Protein AF-A0A9W8QU79-F1 (afdb_monomer)

Structure (mmCIF, N/CA/C/O backbone):
data_AF-A0A9W8QU79-F1
#
_entry.id   AF-A0A9W8QU79-F1
#
loop_
_atom_site.group_PDB
_atom_site.id
_atom_site.type_symbol
_atom_site.label_atom_id
_atom_site.label_alt_id
_atom_site.label_comp_id
_atom_site.label_asym_id
_atom_site.label_entity_id
_atom_site.label_seq_id
_atom_site.pdbx_PDB_ins_code
_atom_site.Cartn_x
_atom_site.Cartn_y
_atom_site.Cartn_z
_atom_site.occupancy
_atom_site.B_iso_or_equiv
_atom_site.auth_seq_id
_atom_site.auth_comp_id
_atom_site.auth_asym_id
_atom_site.auth_atom_id
_atom_site.pdbx_PDB_model_num
ATOM 1 N N . MET A 1 1 ? -21.075 9.010 4.159 1.00 46.03 1 MET A N 1
ATOM 2 C CA . MET A 1 1 ? -21.857 7.873 3.623 1.00 46.03 1 MET A CA 1
ATOM 3 C C . MET A 1 1 ? -20.998 6.658 3.244 1.00 46.03 1 MET A C 1
ATOM 5 O O . MET A 1 1 ? -21.456 5.557 3.492 1.00 46.03 1 MET A O 1
ATOM 9 N N . ALA A 1 2 ? -19.744 6.794 2.779 1.00 50.09 2 ALA A N 1
ATOM 10 C CA . ALA A 1 2 ? -18.860 5.631 2.539 1.00 50.09 2 ALA A CA 1
ATOM 11 C C . ALA A 1 2 ? -18.350 4.918 3.820 1.00 50.09 2 ALA A C 1
ATOM 13 O O . ALA A 1 2 ? -18.139 3.708 3.816 1.00 50.09 2 ALA A O 1
ATOM 14 N N . ARG A 1 3 ? -18.221 5.651 4.942 1.00 50.56 3 ARG A N 1
ATOM 15 C CA . ARG A 1 3 ? -17.615 5.187 6.214 1.00 50.56 3 ARG A CA 1
ATOM 16 C C . ARG A 1 3 ? -18.259 3.951 6.879 1.00 50.56 3 ARG A C 1
ATOM 18 O O . ARG A 1 3 ? -17.679 3.428 7.818 1.00 50.56 3 ARG A O 1
ATOM 25 N N . LYS A 1 4 ? -19.442 3.489 6.448 1.00 60.09 4 LYS A N 1
ATOM 26 C CA . LYS A 1 4 ? -20.128 2.315 7.035 1.00 60.09 4 LYS A CA 1
ATOM 27 C C . LYS A 1 4 ? -20.233 1.108 6.095 1.00 60.09 4 LYS A C 1
ATOM 29 O O . LYS A 1 4 ? -20.886 0.134 6.462 1.00 60.09 4 LYS A O 1
ATOM 34 N N . HIS A 1 5 ? -19.692 1.181 4.876 1.00 77.12 5 HIS A N 1
ATOM 35 C CA . HIS A 1 5 ? -19.996 0.199 3.819 1.00 77.12 5 HIS A CA 1
ATOM 36 C C . HIS A 1 5 ? -18.764 -0.393 3.119 1.00 77.12 5 HIS A C 1
ATOM 38 O O . HIS A 1 5 ? -18.922 -1.263 2.266 1.00 77.12 5 HIS A O 1
ATOM 44 N N . LEU A 1 6 ? -17.549 0.042 3.466 1.00 90.19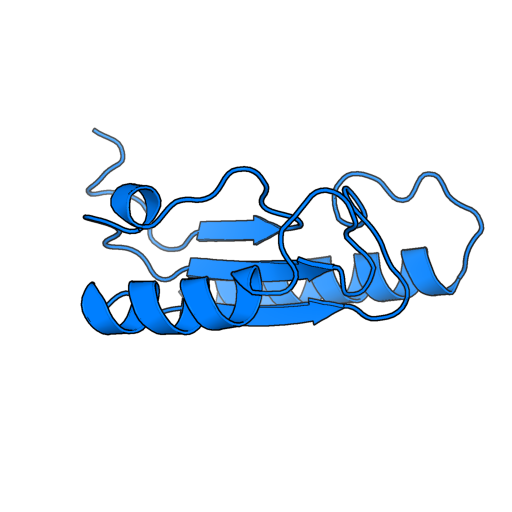 6 LEU A N 1
ATOM 45 C CA . LEU A 1 6 ? -16.324 -0.568 2.948 1.00 90.19 6 LEU A CA 1
ATOM 46 C C . LEU A 1 6 ? -16.009 -1.842 3.738 1.00 90.19 6 LEU A C 1
ATOM 48 O O . LEU A 1 6 ? -15.927 -1.795 4.962 1.00 90.19 6 LEU A O 1
ATOM 52 N N . ARG A 1 7 ? -15.850 -2.967 3.030 1.00 93.62 7 ARG A N 1
ATOM 53 C CA . ARG A 1 7 ? -15.421 -4.250 3.616 1.00 93.62 7 ARG A CA 1
ATOM 54 C C . ARG A 1 7 ? -13.908 -4.365 3.735 1.00 93.62 7 ARG A C 1
ATOM 56 O O . ARG A 1 7 ? -13.426 -4.932 4.700 1.00 93.62 7 ARG A O 1
ATOM 63 N N . ALA A 1 8 ? -13.191 -3.802 2.771 1.00 96.19 8 ALA A N 1
ATOM 64 C CA . ALA A 1 8 ? -11.741 -3.751 2.710 1.00 96.19 8 ALA A CA 1
ATOM 65 C C . ALA A 1 8 ? -11.325 -2.656 1.715 1.00 96.19 8 ALA A C 1
A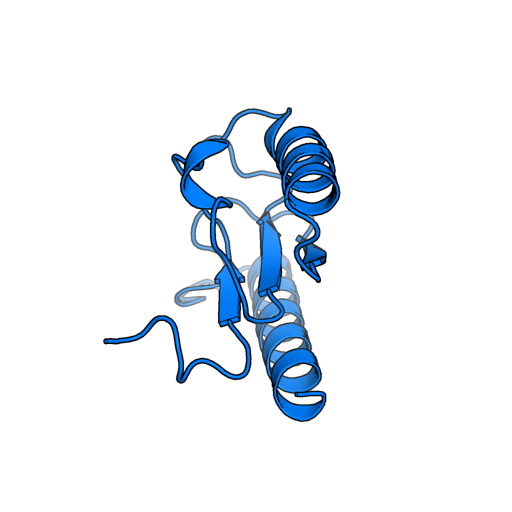TOM 67 O O . ALA A 1 8 ? -12.121 -2.270 0.852 1.00 96.19 8 ALA A O 1
ATOM 68 N N . ALA A 1 9 ? -10.092 -2.164 1.818 1.00 96.50 9 ALA A N 1
ATOM 69 C CA . ALA A 1 9 ? -9.488 -1.262 0.839 1.00 96.50 9 ALA A CA 1
ATOM 70 C C . ALA A 1 9 ? -8.033 -1.659 0.565 1.00 96.50 9 ALA A C 1
ATOM 72 O O . ALA A 1 9 ? -7.362 -2.191 1.441 1.00 96.50 9 ALA A O 1
ATOM 73 N N . ALA A 1 10 ? -7.537 -1.393 -0.640 1.00 97.50 10 ALA A N 1
ATOM 74 C CA . ALA A 1 10 ? -6.128 -1.563 -0.976 1.00 97.50 10 ALA A CA 1
ATOM 75 C C . ALA A 1 10 ? -5.605 -0.277 -1.615 1.00 97.50 10 ALA A C 1
ATOM 77 O O . ALA A 1 10 ? -6.286 0.322 -2.448 1.00 97.50 10 ALA A O 1
ATOM 78 N N . SER A 1 11 ? -4.411 0.134 -1.209 1.00 97.00 11 SER A N 1
ATOM 79 C CA . SER A 1 11 ? -3.679 1.270 -1.752 1.00 97.00 11 SER A CA 1
ATOM 80 C C . SER A 1 11 ? -2.306 0.802 -2.209 1.00 97.00 11 SER A C 1
ATOM 82 O O . SER A 1 11 ? -1.682 -0.023 -1.544 1.00 97.00 11 SER A O 1
ATOM 84 N N . PHE A 1 12 ? -1.837 1.328 -3.332 1.00 97.44 12 PHE A N 1
ATOM 85 C CA . PHE A 1 12 ? -0.519 1.045 -3.884 1.00 97.44 12 PHE A CA 1
ATOM 86 C C . PHE A 1 12 ? 0.158 2.370 -4.191 1.00 97.44 12 PHE A C 1
ATOM 88 O O . PHE A 1 12 ? -0.532 3.291 -4.625 1.00 97.44 12 PHE A O 1
ATOM 95 N N . HIS A 1 13 ? 1.467 2.458 -3.922 1.00 95.12 13 HIS A N 1
ATOM 96 C CA . HIS A 1 13 ? 2.276 3.679 -4.049 1.00 95.12 13 HIS A CA 1
ATOM 97 C C . HIS A 1 13 ? 1.569 4.933 -3.474 1.00 95.12 13 HIS A C 1
ATOM 99 O O . HIS A 1 13 ? 1.415 5.938 -4.176 1.00 95.12 13 HIS A O 1
ATOM 105 N N . PRO A 1 14 ? 1.047 4.882 -2.228 1.00 95.44 14 PRO A N 1
ATOM 106 C CA . PRO A 1 14 ? 0.392 6.039 -1.639 1.00 95.44 14 PRO A CA 1
ATOM 107 C C . PRO A 1 14 ? 1.409 7.157 -1.394 1.00 95.44 14 PRO A C 1
ATOM 109 O O . PRO A 1 14 ? 2.451 6.931 -0.786 1.00 95.44 14 PRO A O 1
ATOM 112 N N . SER A 1 15 ? 1.079 8.370 -1.824 1.00 92.94 15 SER A N 1
ATOM 113 C CA . SER A 1 15 ? 1.877 9.573 -1.587 1.00 92.94 15 SER A CA 1
ATOM 114 C C . SER A 1 15 ? 1.097 10.600 -0.776 1.00 92.94 15 SER A C 1
ATOM 116 O O . SER A 1 15 ? -0.130 10.540 -0.688 1.00 92.94 15 SER A O 1
ATOM 118 N N . PHE A 1 16 ? 1.830 11.536 -0.167 1.00 93.00 16 PHE A N 1
ATOM 119 C CA . PHE A 1 16 ? 1.274 12.614 0.660 1.00 93.00 16 PHE A CA 1
ATOM 120 C C . PHE A 1 16 ? 0.418 12.138 1.846 1.00 93.00 16 PHE A C 1
ATOM 122 O O . PHE A 1 16 ? -0.457 12.874 2.294 1.00 93.00 16 PHE A O 1
ATOM 129 N N . VAL A 1 17 ? 0.677 10.929 2.358 1.00 95.31 17 VAL A N 1
ATOM 130 C CA . VAL A 1 17 ? -0.050 10.383 3.511 1.00 95.31 17 VAL A CA 1
ATOM 131 C C . VAL A 1 17 ? 0.440 11.033 4.798 1.00 95.31 17 VAL A C 1
ATOM 133 O O . VAL A 1 17 ? 1.645 11.105 5.047 1.00 95.31 17 VAL A O 1
ATOM 136 N N . VAL A 1 18 ? -0.501 11.453 5.634 1.00 96.31 18 VAL A N 1
ATOM 137 C CA . VAL A 1 18 ? -0.253 11.958 6.985 1.00 96.31 18 VAL A CA 1
ATOM 138 C C . VAL A 1 18 ? -1.010 11.129 8.024 1.00 96.31 18 VAL A C 1
ATOM 140 O O . VAL A 1 18 ? -1.936 10.390 7.697 1.00 96.31 18 VAL A O 1
ATOM 143 N N . GLU A 1 19 ? -0.647 11.273 9.299 1.00 95.94 19 GLU A N 1
ATOM 144 C CA . GLU A 1 19 ? -1.296 10.569 10.418 1.00 95.94 19 GLU A CA 1
ATOM 145 C C . GLU A 1 19 ? -2.828 10.731 10.417 1.00 95.94 19 GLU A C 1
ATOM 147 O O . GLU A 1 19 ? -3.566 9.769 10.631 1.00 95.94 19 GLU A O 1
ATOM 152 N N . ASP A 1 20 ? -3.313 11.938 10.108 1.00 96.69 20 ASP A N 1
ATOM 153 C CA . ASP A 1 20 ? -4.744 12.253 10.062 1.00 96.69 20 ASP A CA 1
ATOM 154 C C . ASP A 1 20 ? -5.521 11.438 9.015 1.00 96.69 20 ASP A C 1
ATOM 156 O O . ASP A 1 20 ? -6.718 11.215 9.202 1.00 96.69 20 ASP A O 1
ATOM 160 N N . ASP A 1 21 ? -4.868 10.943 7.959 1.00 95.69 21 ASP A N 1
ATOM 161 C CA . ASP A 1 21 ? -5.517 10.116 6.933 1.00 95.69 21 ASP A CA 1
ATOM 162 C C . ASP A 1 21 ? -5.884 8.720 7.454 1.00 95.69 21 ASP A C 1
ATOM 164 O O . ASP A 1 21 ? -6.784 8.067 6.920 1.00 95.69 21 ASP A O 1
ATOM 168 N N . ILE A 1 22 ? -5.200 8.256 8.505 1.00 95.94 22 ILE A N 1
ATOM 169 C CA . ILE A 1 22 ? -5.432 6.943 9.119 1.00 95.94 22 ILE A CA 1
ATOM 170 C C . ILE A 1 22 ? -6.607 6.989 10.104 1.00 95.94 22 ILE A C 1
ATOM 172 O O . ILE A 1 22 ? -7.261 5.970 10.357 1.00 95.94 22 IL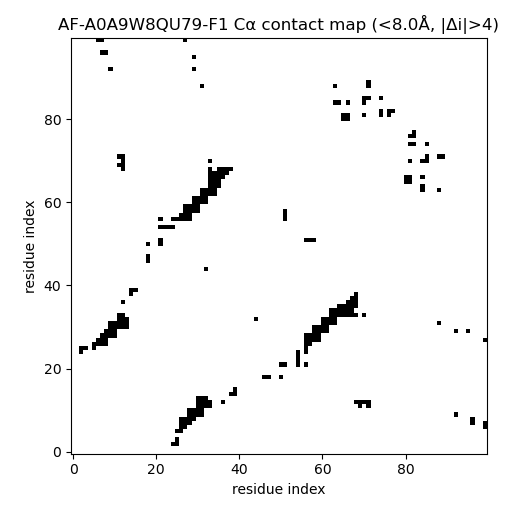E A O 1
ATOM 176 N N . LYS A 1 23 ? -6.925 8.180 10.624 1.00 93.00 23 LYS A N 1
ATOM 177 C CA . LYS A 1 23 ? -8.004 8.376 11.592 1.00 93.00 23 LYS A CA 1
ATOM 178 C C . LYS A 1 23 ? -9.336 7.915 11.025 1.00 93.00 23 LYS A C 1
ATOM 180 O O . LYS A 1 23 ? -9.699 8.169 9.877 1.00 93.00 23 LYS A O 1
ATOM 185 N N . ASP A 1 24 ? -10.117 7.264 11.878 1.00 90.62 24 ASP A N 1
ATOM 186 C CA . ASP A 1 24 ? -11.446 6.751 11.545 1.00 90.62 24 ASP A CA 1
ATOM 187 C C . ASP A 1 24 ? -11.518 5.700 10.423 1.00 90.62 24 ASP A C 1
ATOM 189 O O . ASP A 1 24 ? -12.633 5.345 10.021 1.00 90.62 24 ASP A O 1
ATOM 193 N N . ILE A 1 25 ? -10.405 5.136 9.947 1.00 93.12 25 ILE A N 1
ATOM 194 C CA . ILE A 1 25 ? -10.466 3.959 9.072 1.00 93.12 25 ILE A CA 1
ATOM 195 C C . ILE A 1 25 ? -11.101 2.802 9.859 1.00 93.12 25 ILE A C 1
ATOM 197 O O . ILE A 1 25 ? -10.637 2.423 10.931 1.00 93.12 25 ILE A O 1
ATOM 201 N N . LYS A 1 26 ? -12.216 2.262 9.347 1.00 92.69 26 LYS A N 1
ATOM 202 C CA . LYS A 1 26 ? -12.982 1.169 9.989 1.00 92.69 26 LYS A CA 1
ATOM 203 C C . LYS A 1 26 ? -12.952 -0.150 9.212 1.00 92.69 26 LYS A C 1
ATOM 205 O O . LYS A 1 26 ? -13.560 -1.117 9.657 1.00 92.69 26 LYS A O 1
ATOM 210 N N . ALA A 1 27 ? -12.303 -0.173 8.052 1.00 94.62 27 ALA A N 1
ATOM 211 C CA . ALA A 1 27 ? -12.158 -1.361 7.221 1.00 94.62 27 ALA A CA 1
ATOM 212 C C . ALA A 1 27 ? -10.686 -1.796 7.206 1.00 94.62 27 ALA A C 1
ATOM 214 O O . ALA A 1 27 ? -9.820 -0.922 7.270 1.00 94.62 27 ALA A O 1
ATOM 215 N N . PRO A 1 28 ? -10.394 -3.100 7.083 1.00 97.00 28 PRO A N 1
ATOM 216 C CA . PRO A 1 28 ? -9.047 -3.583 6.828 1.00 97.00 28 PRO A CA 1
ATOM 217 C C . PRO A 1 28 ? -8.441 -2.926 5.589 1.00 97.00 28 PRO A C 1
ATOM 219 O O . PRO A 1 28 ? -9.117 -2.772 4.562 1.00 97.00 28 PRO A O 1
ATOM 222 N N . VAL A 1 29 ? -7.161 -2.570 5.672 1.00 97.62 29 VAL A N 1
ATOM 223 C CA . VAL A 1 29 ? -6.429 -1.932 4.574 1.00 97.62 29 VAL A CA 1
ATOM 224 C C . VAL A 1 29 ? -5.199 -2.729 4.156 1.00 97.62 29 VAL A C 1
ATOM 226 O O . VAL A 1 29 ? -4.426 -3.198 4.988 1.00 97.62 29 VAL A O 1
ATOM 229 N N . TYR A 1 30 ? -5.001 -2.858 2.850 1.00 98.56 30 TYR A N 1
ATOM 230 C CA . TYR A 1 30 ? -3.734 -3.270 2.2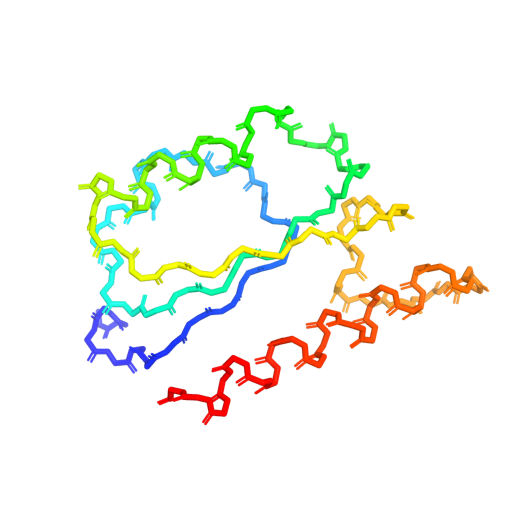65 1.00 98.56 30 TYR A CA 1
ATOM 231 C C . TYR A 1 30 ? -2.968 -2.035 1.798 1.00 98.56 30 TYR A C 1
ATOM 233 O O . TYR A 1 30 ? -3.545 -1.159 1.152 1.00 98.56 30 TYR A O 1
ATOM 241 N N . ILE A 1 31 ? -1.676 -1.969 2.099 1.00 98.44 31 ILE A N 1
ATOM 242 C CA . ILE A 1 31 ? -0.798 -0.869 1.704 1.00 98.44 31 ILE A CA 1
ATOM 243 C C . ILE A 1 31 ? 0.423 -1.454 0.990 1.00 98.44 31 ILE A C 1
ATOM 245 O O . ILE A 1 31 ? 1.295 -2.049 1.622 1.00 98.44 31 ILE A O 1
ATOM 249 N N . GLY A 1 32 ? 0.485 -1.288 -0.328 1.00 98.12 32 GLY A N 1
ATOM 250 C CA . GLY A 1 32 ? 1.625 -1.661 -1.157 1.00 98.12 32 GLY A CA 1
ATOM 251 C C . GLY A 1 32 ? 2.585 -0.491 -1.354 1.00 98.12 32 GLY A C 1
ATOM 252 O O . GLY A 1 32 ? 2.223 0.513 -1.966 1.00 98.12 32 GLY A O 1
ATOM 253 N N . LEU A 1 33 ? 3.811 -0.636 -0.862 1.00 98.06 33 LEU A N 1
ATOM 254 C CA . LEU A 1 33 ? 4.885 0.348 -0.944 1.00 98.06 33 LEU A CA 1
ATOM 255 C C . LEU A 1 33 ? 5.905 -0.065 -2.007 1.00 98.06 33 LEU A C 1
ATOM 257 O O . LEU A 1 33 ? 6.314 -1.225 -2.067 1.00 98.06 33 LEU A O 1
ATOM 261 N N . ALA A 1 34 ? 6.310 0.891 -2.832 1.00 97.00 34 ALA A N 1
ATOM 262 C CA . ALA A 1 34 ? 7.422 0.737 -3.759 1.00 97.00 34 ALA A CA 1
ATOM 263 C C . ALA A 1 34 ? 8.738 1.017 -3.012 1.00 97.00 34 ALA A C 1
ATOM 265 O O . ALA A 1 34 ? 8.825 2.001 -2.281 1.00 97.00 34 ALA A O 1
ATOM 266 N N . GLU A 1 35 ? 9.735 0.140 -3.152 1.00 96.12 35 GLU A N 1
ATOM 267 C CA . GLU A 1 35 ? 11.034 0.279 -2.473 1.00 96.12 35 GLU A CA 1
ATOM 268 C C . GLU A 1 35 ? 11.812 1.509 -2.955 1.00 96.12 35 GLU A C 1
ATOM 270 O O . GLU A 1 35 ? 12.460 2.177 -2.155 1.00 96.12 35 GLU A O 1
ATOM 275 N N . GLU A 1 36 ? 11.720 1.822 -4.247 1.00 95.50 36 GLU A N 1
ATOM 276 C CA . GLU A 1 36 ? 12.450 2.917 -4.890 1.00 95.50 36 GLU A CA 1
ATOM 277 C C . GLU A 1 36 ? 11.540 4.135 -5.142 1.00 95.50 36 GLU A C 1
ATOM 279 O O . GLU A 1 36 ? 11.726 4.878 -6.104 1.00 95.50 36 GLU A O 1
ATOM 284 N N . ASP A 1 37 ? 10.499 4.323 -4.321 1.00 95.06 37 ASP A N 1
ATOM 2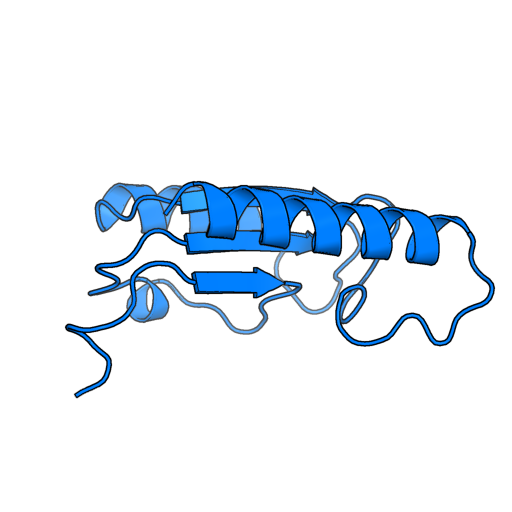85 C CA . ASP A 1 37 ? 9.600 5.478 -4.424 1.00 95.06 37 ASP A CA 1
ATOM 286 C C . ASP A 1 37 ? 10.260 6.737 -3.840 1.00 95.06 37 ASP A C 1
ATOM 288 O O . ASP A 1 37 ? 10.194 7.012 -2.644 1.00 95.06 37 ASP A O 1
ATOM 292 N N . ASP A 1 38 ? 10.897 7.518 -4.708 1.00 94.50 38 ASP A N 1
ATOM 293 C CA . ASP A 1 38 ? 11.549 8.784 -4.366 1.00 94.50 38 ASP A CA 1
ATOM 294 C C . ASP A 1 38 ? 10.566 9.947 -4.124 1.00 94.50 38 ASP A C 1
ATOM 296 O O . ASP A 1 38 ? 10.978 11.041 -3.726 1.00 94.50 38 ASP A O 1
ATOM 300 N N . MET A 1 39 ? 9.261 9.727 -4.328 1.00 95.38 39 MET A N 1
ATOM 301 C CA . MET A 1 39 ? 8.217 10.729 -4.095 1.00 95.38 39 MET A CA 1
ATOM 302 C C . MET A 1 39 ? 7.704 10.732 -2.652 1.00 95.38 39 MET A C 1
ATOM 304 O O . MET A 1 39 ? 6.886 11.589 -2.295 1.00 95.38 39 MET A O 1
ATOM 308 N N . VAL A 1 40 ? 8.156 9.795 -1.817 1.00 95.19 40 VAL A N 1
ATOM 309 C CA . VAL A 1 40 ? 7.740 9.665 -0.418 1.00 95.19 40 VAL A CA 1
ATOM 310 C C . VAL A 1 40 ? 8.937 9.684 0.535 1.00 95.19 40 VAL A C 1
ATOM 312 O O . VAL A 1 40 ? 10.052 9.343 0.148 1.00 95.19 40 VAL A O 1
ATOM 315 N N . PRO A 1 41 ? 8.745 10.082 1.805 1.00 95.62 41 PRO A N 1
ATOM 316 C CA . PRO A 1 41 ? 9.798 9.962 2.807 1.00 95.62 41 PRO A CA 1
ATOM 317 C C . PRO A 1 41 ? 10.191 8.499 3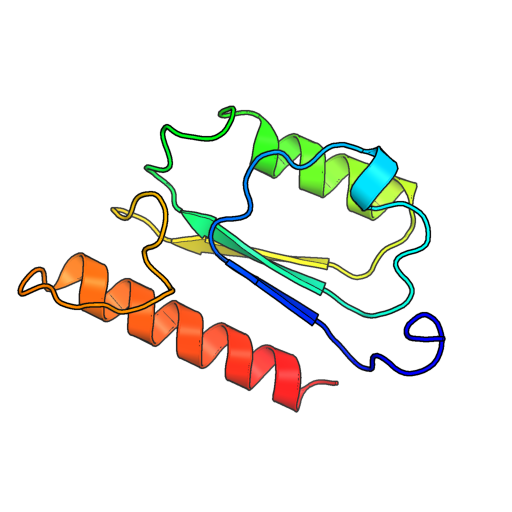.044 1.00 95.62 41 PRO A C 1
ATOM 319 O O . PRO A 1 41 ? 9.319 7.636 3.147 1.00 95.62 41 PRO A O 1
ATOM 322 N N . GLU A 1 42 ? 11.481 8.233 3.271 1.00 94.50 42 GLU A N 1
ATOM 323 C CA . GLU A 1 42 ? 11.979 6.898 3.660 1.00 94.50 42 GLU A CA 1
ATOM 324 C C . GLU A 1 42 ? 11.305 6.365 4.941 1.00 94.50 42 GLU A C 1
ATOM 326 O O . GLU A 1 42 ? 11.185 5.157 5.147 1.00 94.50 42 GLU A O 1
ATOM 331 N N . THR A 1 43 ? 10.822 7.267 5.803 1.00 96.38 43 THR A N 1
ATOM 332 C CA . THR A 1 43 ? 10.130 6.924 7.052 1.00 96.38 43 THR A CA 1
ATOM 333 C C . THR A 1 43 ? 8.706 6.421 6.842 1.00 96.38 43 THR A C 1
ATOM 335 O O . THR A 1 43 ? 8.153 5.823 7.763 1.00 96.38 43 THR A O 1
ATOM 338 N N . LEU A 1 44 ? 8.112 6.592 5.652 1.00 96.69 44 LEU A N 1
ATOM 339 C CA . LEU A 1 44 ? 6.683 6.355 5.425 1.00 96.69 44 LEU A CA 1
ATOM 340 C C . LEU A 1 44 ? 6.236 4.951 5.863 1.00 96.69 44 LEU A C 1
ATOM 342 O O . LEU A 1 44 ? 5.188 4.805 6.487 1.00 96.69 44 LEU A O 1
ATOM 346 N N . ALA A 1 45 ? 7.031 3.911 5.596 1.00 96.81 45 ALA A N 1
ATOM 347 C CA . ALA A 1 45 ? 6.706 2.545 6.015 1.00 96.81 45 ALA A CA 1
ATOM 348 C C . ALA A 1 45 ? 6.623 2.400 7.548 1.00 96.81 45 ALA A C 1
ATOM 350 O O . ALA A 1 45 ? 5.724 1.741 8.080 1.00 96.81 45 ALA A O 1
ATOM 351 N N . GLN A 1 46 ? 7.559 3.023 8.267 1.00 97.88 46 GLN A N 1
ATOM 352 C CA . GLN A 1 46 ? 7.592 3.025 9.728 1.00 97.88 46 GLN A CA 1
ATOM 353 C C . GLN A 1 46 ? 6.453 3.868 10.309 1.00 97.88 46 GLN A C 1
ATOM 355 O O . GLN A 1 46 ? 5.812 3.453 11.282 1.00 97.88 46 GLN A O 1
ATOM 360 N N . ASP A 1 47 ? 6.192 5.021 9.703 1.00 97.88 47 ASP A N 1
ATOM 361 C CA . ASP A 1 47 ? 5.142 5.951 10.102 1.00 97.88 47 ASP A CA 1
ATOM 362 C C . ASP A 1 47 ? 3.766 5.291 9.962 1.00 97.88 47 ASP A C 1
ATOM 364 O O . ASP A 1 47 ? 3.030 5.184 10.941 1.00 97.88 47 ASP A O 1
ATOM 368 N N . LEU A 1 48 ? 3.468 4.690 8.806 1.00 97.88 48 LEU A N 1
ATOM 369 C CA . LEU A 1 48 ? 2.241 3.920 8.576 1.00 97.88 48 LEU A CA 1
ATOM 370 C C . LEU A 1 48 ? 2.082 2.763 9.566 1.00 97.88 48 LEU A C 1
ATOM 372 O O . LEU A 1 48 ? 0.990 2.542 10.096 1.00 97.88 48 LEU A O 1
ATOM 376 N N . GLY A 1 49 ? 3.164 2.038 9.860 1.00 97.56 49 GLY A N 1
ATOM 377 C CA . GLY A 1 49 ? 3.155 0.971 10.860 1.00 97.56 49 GLY A CA 1
ATOM 378 C C . GLY A 1 49 ? 2.903 1.471 12.287 1.00 97.56 49 GLY A C 1
ATOM 379 O O . GLY A 1 49 ? 2.412 0.711 13.123 1.00 97.56 49 GLY A O 1
ATOM 380 N N . THR A 1 50 ? 3.225 2.732 12.574 1.00 98.38 50 THR A N 1
ATOM 381 C CA . THR A 1 50 ? 2.972 3.384 13.864 1.00 98.38 50 THR A CA 1
ATOM 382 C C . THR A 1 50 ? 1.534 3.891 13.935 1.00 98.38 50 THR A C 1
ATOM 384 O O . THR A 1 50 ? 0.805 3.518 14.856 1.00 98.38 50 THR A O 1
ATOM 387 N N . TRP A 1 51 ? 1.091 4.644 12.927 1.00 98.12 51 TRP A N 1
ATOM 388 C CA . TRP A 1 51 ? -0.242 5.244 12.863 1.00 98.12 51 TRP A CA 1
ATOM 389 C C . TRP A 1 51 ? -1.350 4.192 12.826 1.00 98.12 51 TRP A C 1
ATOM 391 O O . TRP A 1 51 ? -2.326 4.291 13.565 1.00 98.12 51 TRP A O 1
ATOM 401 N N . THR A 1 52 ? -1.186 3.123 12.038 1.00 97.56 52 THR A N 1
ATOM 402 C CA . THR A 1 52 ? -2.191 2.044 11.964 1.00 97.56 52 THR A CA 1
ATOM 403 C C . THR A 1 52 ? -2.357 1.318 13.298 1.00 97.56 52 THR A C 1
ATOM 405 O O . THR A 1 52 ? -3.477 0.978 13.672 1.00 97.56 52 THR A O 1
ATOM 408 N N . LYS A 1 53 ? -1.279 1.148 14.076 1.00 97.38 53 LYS A N 1
ATOM 409 C CA . LYS A 1 53 ? -1.358 0.599 15.440 1.00 97.38 53 LYS A CA 1
ATOM 410 C C . LYS A 1 53 ? -2.025 1.561 16.417 1.00 97.38 53 LYS A C 1
ATOM 412 O O . LYS A 1 53 ? -2.837 1.116 17.223 1.00 97.38 53 LYS A O 1
ATOM 417 N N . GLN A 1 54 ? -1.684 2.848 16.362 1.00 97.50 54 GLN A N 1
ATOM 418 C CA . GLN A 1 54 ? -2.259 3.873 17.242 1.00 97.50 54 GLN A CA 1
ATOM 419 C C . GLN A 1 54 ? -3.774 4.003 17.049 1.00 97.50 54 GLN A C 1
ATOM 421 O O . GLN A 1 54 ? -4.515 4.046 18.028 1.00 97.50 54 GLN A O 1
ATOM 426 N N . GLU A 1 55 ? -4.235 3.973 15.799 1.00 96.62 55 GLU A N 1
ATOM 427 C CA . GLU A 1 55 ? -5.653 4.075 15.432 1.00 96.62 55 GLU A CA 1
ATOM 428 C C . GLU A 1 55 ? -6.393 2.722 15.456 1.00 96.62 55 GLU A C 1
ATOM 430 O O . GLU A 1 55 ? -7.586 2.653 15.156 1.00 96.62 55 GLU A O 1
ATOM 435 N N . ASN A 1 56 ? -5.704 1.636 15.836 1.00 96.38 56 ASN A N 1
ATOM 436 C CA . ASN A 1 56 ? -6.227 0.266 15.868 1.00 96.38 56 ASN A CA 1
ATOM 437 C C . ASN A 1 56 ? -6.863 -0.170 14.529 1.00 96.38 56 ASN A C 1
ATOM 439 O O . ASN A 1 56 ? -7.932 -0.785 14.487 1.00 96.38 56 ASN A O 1
ATOM 443 N N . VAL A 1 57 ? -6.197 0.178 13.427 1.00 96.50 57 VAL A N 1
ATOM 444 C CA . VAL A 1 57 ? -6.573 -0.175 12.057 1.00 96.50 57 VAL A CA 1
ATOM 445 C C . VAL A 1 57 ? -5.921 -1.504 11.687 1.00 96.50 57 VAL A C 1
ATOM 447 O O . VAL A 1 57 ? -4.702 -1.657 11.769 1.00 96.50 57 VAL A O 1
ATOM 450 N N . GLU A 1 58 ? -6.721 -2.471 11.236 1.00 96.81 58 GLU A N 1
ATOM 451 C CA . GLU A 1 58 ? -6.190 -3.713 10.672 1.00 96.81 58 GLU A CA 1
ATOM 452 C C . GLU A 1 58 ? -5.517 -3.414 9.327 1.00 96.81 58 GLU A C 1
ATOM 454 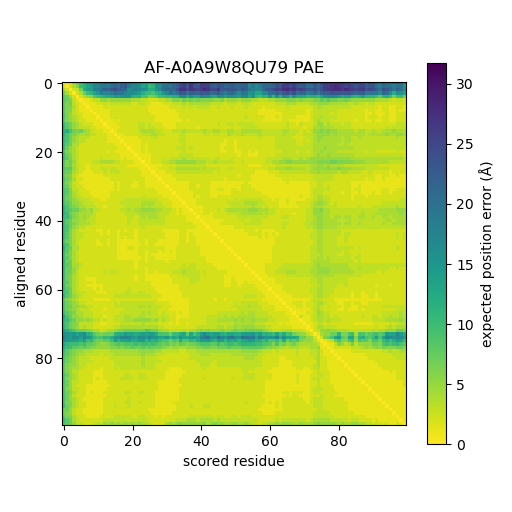O O . GLU A 1 58 ? -6.187 -3.149 8.330 1.00 96.81 58 GLU A O 1
ATOM 459 N N . ALA A 1 59 ? -4.185 -3.439 9.304 1.00 97.12 59 ALA A N 1
ATOM 460 C CA . ALA A 1 59 ? -3.395 -3.119 8.125 1.00 97.12 59 ALA A CA 1
ATOM 461 C C . ALA A 1 59 ? -2.450 -4.265 7.745 1.00 97.12 59 ALA A C 1
ATOM 463 O O . ALA A 1 59 ? -1.774 -4.848 8.595 1.00 97.12 59 ALA A O 1
ATOM 464 N N . VAL A 1 60 ? -2.375 -4.556 6.449 1.00 97.94 60 VAL A N 1
ATOM 465 C CA . VAL A 1 60 ? -1.370 -5.437 5.847 1.00 97.94 60 VAL A CA 1
ATOM 466 C C . VAL A 1 60 ? -0.483 -4.587 4.950 1.00 97.94 60 VAL A C 1
ATOM 468 O O . VAL A 1 60 ? -0.981 -3.894 4.068 1.00 97.94 60 VAL A O 1
ATOM 471 N N . MET A 1 61 ? 0.830 -4.645 5.164 1.00 97.44 61 MET A N 1
ATOM 472 C CA . MET A 1 61 ? 1.801 -3.913 4.350 1.00 97.44 61 MET A CA 1
ATOM 473 C C . MET A 1 61 ? 2.556 -4.868 3.425 1.00 97.44 61 MET A C 1
ATOM 475 O O . MET A 1 61 ? 3.008 -5.929 3.858 1.00 97.44 61 MET A O 1
ATOM 479 N N . GLY A 1 62 ? 2.704 -4.481 2.161 1.00 97.56 62 GLY A N 1
ATOM 480 C CA . GLY A 1 62 ? 3.573 -5.128 1.182 1.00 97.56 62 GLY A CA 1
ATOM 481 C C . GLY A 1 62 ? 4.666 -4.173 0.725 1.00 97.56 62 GLY A C 1
ATOM 482 O O . GLY A 1 62 ? 4.391 -2.998 0.510 1.00 97.56 62 GLY A O 1
ATOM 483 N N . SER A 1 63 ? 5.888 -4.678 0.563 1.00 96.75 63 SER A N 1
ATOM 484 C CA . SER A 1 63 ? 6.993 -3.945 -0.063 1.00 96.75 63 SER A CA 1
ATOM 485 C C . SER A 1 63 ? 7.411 -4.642 -1.359 1.00 96.75 63 SER A C 1
ATOM 487 O O . SER A 1 63 ? 7.540 -5.878 -1.398 1.00 96.75 63 SER A O 1
ATOM 489 N N . TYR A 1 64 ? 7.579 -3.844 -2.410 1.00 97.62 64 TYR A N 1
ATOM 490 C CA . TYR A 1 64 ? 7.866 -4.280 -3.770 1.00 97.62 64 TYR A CA 1
ATOM 491 C C . TYR A 1 64 ? 9.241 -3.743 -4.189 1.00 97.62 64 TYR A C 1
ATOM 493 O O . TYR A 1 64 ? 9.381 -2.529 -4.344 1.00 97.62 64 TYR A O 1
ATOM 501 N N . PRO A 1 65 ? 10.253 -4.619 -4.326 1.00 97.12 65 PRO A N 1
ATOM 502 C CA . PRO A 1 65 ? 11.618 -4.205 -4.624 1.00 97.12 65 PRO A CA 1
ATOM 503 C C . PRO A 1 65 ? 11.816 -3.817 -6.091 1.00 97.12 65 PRO A C 1
ATOM 505 O O . PRO A 1 65 ? 11.159 -4.375 -6.973 1.00 97.12 65 PRO A O 1
ATOM 508 N N . GLY A 1 66 ? 12.750 -2.902 -6.356 1.00 95.75 66 GLY A N 1
ATOM 509 C CA . GLY A 1 66 ? 13.135 -2.509 -7.722 1.00 95.75 66 GLY A CA 1
ATOM 510 C C . GLY A 1 66 ? 12.042 -1.787 -8.519 1.00 95.75 66 GLY A C 1
ATOM 511 O O . GLY A 1 66 ? 12.032 -1.833 -9.750 1.00 95.75 66 GLY A O 1
ATOM 512 N N . VAL A 1 67 ? 11.074 -1.180 -7.830 1.00 95.69 67 VAL A N 1
ATOM 513 C CA . VAL A 1 67 ? 10.009 -0.388 -8.448 1.00 95.69 67 VAL A CA 1
ATOM 514 C C . VAL A 1 67 ? 9.838 0.936 -7.723 1.00 95.69 67 VAL A C 1
ATOM 516 O O . VAL A 1 67 ? 9.945 0.994 -6.500 1.00 95.69 67 VAL A O 1
ATOM 519 N N . GLY A 1 68 ? 9.548 1.983 -8.494 1.00 94.44 68 GLY A N 1
ATOM 520 C CA . GLY A 1 68 ? 9.256 3.321 -7.985 1.00 94.44 68 GLY A CA 1
ATOM 521 C C . GLY A 1 68 ? 7.765 3.657 -7.991 1.00 94.44 68 GLY A C 1
ATOM 522 O O . GLY A 1 68 ? 6.891 2.785 -8.092 1.00 94.44 68 GLY A O 1
ATOM 523 N N . HIS A 1 69 ? 7.470 4.953 -7.913 1.00 94.00 69 HIS A N 1
ATOM 524 C CA . HIS A 1 69 ? 6.099 5.453 -7.880 1.00 94.00 69 HIS A CA 1
ATOM 525 C C . 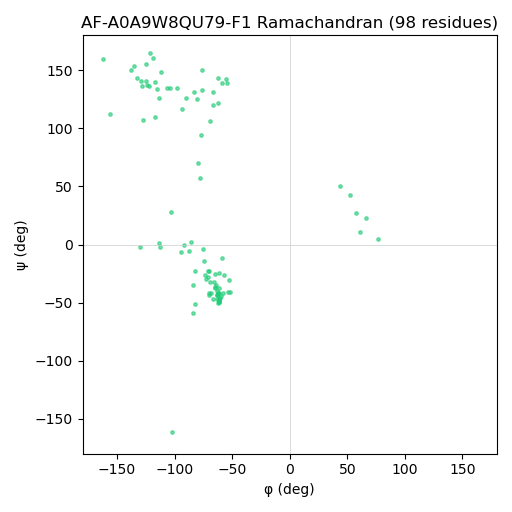HIS A 1 69 ? 5.262 4.978 -9.085 1.00 94.00 69 HIS A C 1
ATOM 527 O O . HIS A 1 69 ? 5.739 4.896 -10.218 1.00 94.00 69 HIS A O 1
ATOM 533 N N . GLY A 1 70 ? 3.979 4.676 -8.856 1.00 92.19 70 GLY A N 1
ATOM 534 C CA . GLY A 1 70 ? 3.033 4.304 -9.918 1.00 92.19 70 GLY A CA 1
ATOM 535 C C . GLY A 1 70 ? 3.161 2.876 -10.469 1.00 92.19 70 GLY A C 1
ATOM 536 O O . GLY A 1 70 ? 2.418 2.525 -11.392 1.00 92.19 70 GLY A O 1
ATOM 537 N N . PHE A 1 71 ? 4.041 2.034 -9.910 1.00 93.50 71 PHE A N 1
ATOM 538 C CA . PHE A 1 71 ? 4.306 0.675 -10.410 1.00 93.50 71 PHE A CA 1
ATOM 539 C C . PHE A 1 7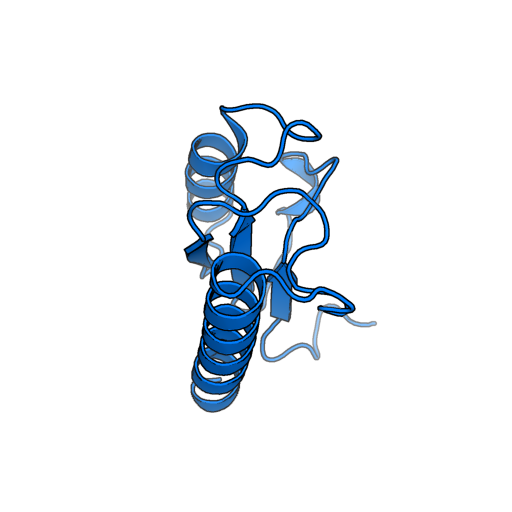1 ? 3.049 -0.197 -10.573 1.00 93.50 71 PHE A C 1
ATOM 541 O O . PHE A 1 71 ? 2.992 -1.030 -11.473 1.00 93.50 71 PHE A O 1
ATOM 548 N N . ALA A 1 72 ? 2.027 0.025 -9.739 1.00 93.06 72 ALA A N 1
ATOM 549 C CA . ALA A 1 72 ? 0.787 -0.750 -9.693 1.00 93.06 72 ALA A CA 1
ATOM 550 C C . ALA A 1 72 ? -0.350 -0.197 -10.581 1.00 93.06 72 ALA A C 1
ATOM 552 O O . ALA A 1 72 ? -1.439 -0.769 -10.607 1.00 93.06 72 ALA A O 1
ATOM 553 N N . ALA A 1 73 ? -0.149 0.910 -11.308 1.00 88.25 73 ALA A N 1
ATOM 554 C CA . ALA A 1 73 ? -1.222 1.545 -12.080 1.00 88.25 73 ALA A CA 1
ATOM 555 C C . ALA A 1 73 ? -1.419 0.909 -13.468 1.00 88.25 73 ALA A C 1
ATOM 557 O O . ALA A 1 73 ? -2.513 0.447 -13.796 1.00 88.25 73 ALA A O 1
ATOM 558 N N . ARG A 1 74 ? -0.376 0.906 -14.310 1.00 75.50 74 ARG A N 1
ATOM 559 C CA . ARG A 1 74 ? -0.358 0.273 -15.643 1.00 75.50 74 ARG A CA 1
ATOM 560 C C . ARG A 1 74 ? 1.090 -0.040 -16.038 1.00 75.50 74 ARG A C 1
ATOM 562 O O . ARG A 1 74 ? 1.827 0.902 -16.331 1.00 75.50 74 ARG A O 1
ATOM 569 N N . PRO A 1 75 ? 1.504 -1.311 -16.145 1.00 65.81 75 PRO A N 1
ATOM 570 C CA . PRO A 1 75 ? 2.859 -1.658 -16.550 1.00 65.81 75 PRO A CA 1
ATOM 571 C C . PRO A 1 75 ? 2.974 -1.551 -18.079 1.00 65.81 75 PRO A C 1
ATOM 573 O O . PRO A 1 75 ? 3.095 -2.547 -18.788 1.00 65.81 75 PRO A O 1
ATOM 576 N N . ALA A 1 76 ? 2.933 -0.337 -18.632 1.00 72.69 76 ALA A N 1
ATOM 577 C CA . ALA A 1 76 ? 3.294 -0.094 -20.032 1.00 72.69 76 ALA A CA 1
ATOM 578 C C . ALA A 1 76 ? 4.828 -0.071 -20.179 1.00 72.69 76 ALA A C 1
ATOM 580 O O . ALA A 1 76 ? 5.418 0.917 -20.605 1.00 72.69 76 ALA A O 1
ATOM 581 N N . THR A 1 77 ? 5.476 -1.161 -19.769 1.00 84.00 77 THR A N 1
ATOM 582 C CA . THR A 1 77 ? 6.934 -1.304 -19.689 1.00 84.00 77 THR A CA 1
ATOM 583 C C . THR A 1 77 ? 7.375 -2.653 -20.250 1.00 84.00 77 THR A C 1
ATOM 585 O O . THR A 1 77 ? 6.595 -3.608 -20.267 1.00 84.00 77 THR A O 1
ATOM 588 N N . GLN A 1 78 ? 8.612 -2.725 -20.746 1.00 89.62 78 GLN A N 1
ATOM 589 C CA . GLN A 1 78 ? 9.292 -3.973 -21.126 1.00 89.62 78 GLN A CA 1
ATOM 590 C C . GLN A 1 78 ? 10.164 -4.529 -19.995 1.00 89.62 78 GLN A C 1
ATOM 592 O O . GLN A 1 78 ? 10.687 -5.632 -20.130 1.00 89.62 78 GLN A O 1
ATOM 597 N N . ASP A 1 79 ? 10.308 -3.782 -18.901 1.00 92.69 79 ASP A N 1
ATOM 598 C CA . ASP A 1 79 ? 11.108 -4.195 -17.759 1.00 92.69 79 ASP A CA 1
ATOM 599 C C . ASP A 1 79 ? 10.471 -5.419 -17.068 1.00 92.69 79 ASP A C 1
ATOM 601 O O . ASP A 1 79 ? 9.311 -5.343 -16.640 1.00 92.69 79 ASP A O 1
ATOM 605 N N . PRO A 1 80 ? 11.184 -6.557 -16.981 1.00 94.25 80 PRO A N 1
ATOM 606 C CA . PRO A 1 80 ? 10.659 -7.761 -16.353 1.00 94.25 80 PRO A CA 1
ATOM 607 C C . PRO A 1 80 ? 10.431 -7.599 -14.844 1.00 94.25 80 PRO A C 1
ATOM 609 O O . PRO A 1 80 ? 9.471 -8.174 -14.339 1.00 94.25 80 PRO A O 1
ATOM 612 N N . VAL A 1 81 ? 11.239 -6.795 -14.141 1.00 94.12 81 VAL A N 1
ATOM 613 C CA . VAL A 1 81 ? 11.101 -6.564 -12.692 1.00 94.12 81 VAL A CA 1
ATOM 614 C C . VAL A 1 81 ? 9.808 -5.813 -12.409 1.00 94.12 81 VAL A C 1
ATOM 616 O O . VAL A 1 81 ? 9.017 -6.238 -11.569 1.00 94.12 81 VAL A O 1
ATOM 619 N N . ILE A 1 82 ? 9.536 -4.744 -13.164 1.00 94.06 82 ILE A N 1
ATOM 620 C CA . ILE A 1 82 ? 8.305 -3.961 -12.984 1.00 94.06 82 ILE A CA 1
ATOM 621 C C . ILE A 1 82 ? 7.067 -4.818 -13.281 1.00 94.06 82 ILE A C 1
ATOM 623 O O . ILE A 1 82 ? 6.075 -4.726 -12.561 1.00 94.06 82 ILE A O 1
ATOM 627 N N . ARG A 1 83 ? 7.112 -5.670 -14.315 1.00 94.50 83 ARG A N 1
ATOM 628 C CA . ARG A 1 83 ? 6.008 -6.592 -14.634 1.00 94.50 83 ARG A CA 1
ATOM 629 C C . ARG A 1 83 ? 5.771 -7.606 -13.519 1.00 94.50 83 ARG A C 1
ATOM 631 O O . ARG A 1 83 ? 4.636 -7.763 -13.087 1.00 94.50 83 ARG A O 1
ATOM 638 N N . GLU A 1 84 ? 6.832 -8.234 -13.019 1.00 96.31 84 GLU A N 1
ATOM 639 C CA . GLU A 1 84 ? 6.738 -9.199 -11.923 1.00 96.31 84 GLU A CA 1
ATOM 640 C C . GLU A 1 84 ? 6.170 -8.557 -10.651 1.00 96.31 84 GLU A C 1
ATOM 642 O O . GLU A 1 84 ? 5.259 -9.105 -10.030 1.00 96.31 84 GLU A O 1
ATOM 647 N N . GLN A 1 85 ? 6.659 -7.374 -10.267 1.00 97.19 85 GLN A N 1
ATOM 648 C CA . GLN A 1 85 ? 6.143 -6.688 -9.083 1.00 97.19 85 GLN A CA 1
ATOM 649 C C . GLN A 1 85 ? 4.710 -6.178 -9.277 1.00 97.19 85 GLN A C 1
ATOM 651 O O . GLN A 1 85 ? 3.942 -6.186 -8.315 1.00 97.19 85 GLN A O 1
ATOM 656 N N . TYR A 1 86 ? 4.321 -5.780 -10.494 1.00 96.44 86 TYR A N 1
ATOM 657 C CA . TYR A 1 86 ? 2.928 -5.462 -10.816 1.00 96.44 86 TYR A CA 1
ATOM 658 C C . TYR A 1 86 ? 2.016 -6.678 -10.620 1.00 96.44 86 TYR A C 1
ATOM 660 O O . TYR A 1 86 ? 1.008 -6.573 -9.921 1.00 96.44 86 TYR A O 1
ATOM 668 N N . ASP A 1 87 ? 2.387 -7.834 -11.176 1.00 96.06 87 ASP A N 1
ATOM 669 C CA . ASP A 1 87 ? 1.609 -9.071 -11.047 1.00 96.06 87 ASP A CA 1
ATOM 670 C C . ASP A 1 87 ? 1.516 -9.501 -9.574 1.00 96.06 87 ASP A C 1
ATOM 672 O O . ASP A 1 87 ? 0.434 -9.786 -9.061 1.00 96.06 87 ASP A O 1
ATOM 676 N N . ARG A 1 88 ? 2.628 -9.418 -8.833 1.00 97.69 88 ARG A N 1
ATOM 677 C CA . ARG A 1 88 ? 2.656 -9.677 -7.387 1.00 97.69 88 ARG A CA 1
ATOM 678 C C . ARG A 1 88 ? 1.767 -8.705 -6.603 1.00 97.69 88 ARG A C 1
ATOM 680 O O . ARG A 1 88 ? 1.164 -9.101 -5.604 1.00 97.69 88 ARG A O 1
ATOM 687 N N . ALA A 1 89 ? 1.694 -7.434 -7.000 1.00 97.62 89 ALA A N 1
ATOM 688 C CA . ALA A 1 89 ? 0.806 -6.450 -6.379 1.00 97.62 89 ALA A CA 1
ATOM 689 C C . ALA A 1 89 ? -0.664 -6.741 -6.656 1.00 97.62 89 ALA A C 1
ATOM 691 O O . ALA A 1 89 ? -1.487 -6.684 -5.739 1.00 97.62 89 ALA A O 1
ATOM 692 N N . PHE A 1 90 ? -0.974 -7.128 -7.888 1.00 96.88 90 PHE A N 1
ATOM 693 C CA . PHE A 1 90 ? -2.307 -7.550 -8.282 1.00 96.88 90 PHE A CA 1
ATOM 694 C C . PHE A 1 90 ? -2.770 -8.785 -7.494 1.00 96.88 90 PHE A C 1
ATOM 696 O O . PHE A 1 90 ? -3.844 -8.762 -6.887 1.00 96.88 90 PHE A O 1
ATOM 703 N N . ASP A 1 91 ? -1.941 -9.827 -7.420 1.00 98.00 91 ASP A N 1
ATOM 704 C CA . ASP A 1 91 ? -2.260 -11.063 -6.698 1.00 98.00 91 ASP A CA 1
ATOM 705 C C . ASP A 1 91 ? -2.401 -10.834 -5.189 1.00 98.00 91 ASP A C 1
ATOM 707 O O . ASP A 1 91 ? -3.290 -11.404 -4.546 1.00 98.00 91 ASP A O 1
ATOM 711 N N . ALA A 1 92 ? -1.568 -9.963 -4.611 1.00 98.19 92 ALA A N 1
ATOM 712 C CA . ALA A 1 92 ? -1.691 -9.570 -3.212 1.00 98.19 92 ALA A CA 1
ATOM 713 C C . ALA A 1 92 ? -3.019 -8.846 -2.943 1.00 98.19 92 ALA A C 1
ATOM 715 O O . ALA A 1 92 ? -3.694 -9.169 -1.963 1.00 98.19 92 ALA A O 1
ATOM 716 N N . ALA A 1 93 ? -3.430 -7.926 -3.825 1.00 97.62 93 ALA A N 1
ATOM 717 C CA . ALA A 1 93 ? -4.722 -7.247 -3.725 1.00 97.62 93 ALA A CA 1
ATOM 718 C C . ALA A 1 93 ? -5.886 -8.241 -3.813 1.00 97.62 93 ALA A C 1
ATOM 720 O O . ALA A 1 93 ? -6.801 -8.197 -2.992 1.00 97.62 93 ALA A O 1
ATOM 721 N N . LEU A 1 94 ? -5.842 -9.158 -4.784 1.00 98.06 94 LEU A N 1
ATOM 722 C CA . LEU A 1 94 ? -6.876 -10.171 -4.977 1.00 98.06 94 LEU A CA 1
ATOM 723 C C . LEU A 1 94 ? -6.987 -11.089 -3.758 1.00 98.06 94 LEU A C 1
ATOM 725 O O . LEU A 1 94 ? -8.085 -11.297 -3.248 1.00 98.06 94 LEU A O 1
ATOM 729 N N . THR A 1 95 ? -5.856 -11.584 -3.256 1.00 98.38 95 THR A N 1
ATOM 730 C CA . THR A 1 95 ? -5.798 -12.426 -2.053 1.00 98.38 95 THR A CA 1
ATOM 731 C C . THR A 1 95 ? -6.357 -11.686 -0.840 1.00 98.38 95 THR A C 1
ATOM 733 O O . THR A 1 95 ? -7.146 -12.241 -0.074 1.00 98.38 95 THR A O 1
ATOM 736 N N . PHE A 1 96 ? -5.985 -10.414 -0.672 1.00 98.31 96 PHE A N 1
ATOM 737 C CA . PHE A 1 96 ? -6.491 -9.571 0.405 1.00 98.31 96 PHE A CA 1
ATOM 738 C C . PHE A 1 96 ? -8.009 -9.390 0.305 1.00 98.31 96 PHE A C 1
ATOM 740 O O . PHE A 1 96 ? -8.714 -9.639 1.276 1.00 98.31 96 PHE A O 1
ATOM 747 N N . PHE A 1 97 ? -8.540 -9.046 -0.868 1.00 97.69 97 PHE A N 1
ATOM 748 C CA . PHE A 1 97 ? -9.982 -8.880 -1.064 1.00 97.69 97 PHE A CA 1
ATOM 749 C C . PHE A 1 97 ? -10.779 -10.186 -1.022 1.00 97.69 97 PHE A C 1
ATOM 751 O O . PHE A 1 97 ? -11.968 -10.148 -0.751 1.00 97.69 97 PHE A O 1
ATOM 758 N N . GLN A 1 98 ? -10.173 -11.344 -1.273 1.00 97.75 98 GLN A N 1
ATOM 759 C CA . GLN A 1 98 ? -10.846 -12.634 -1.078 1.00 97.75 98 GLN A CA 1
ATOM 760 C C . GLN A 1 98 ? -10.986 -13.002 0.404 1.00 97.75 98 GLN A C 1
ATOM 762 O O . GLN A 1 98 ? -11.893 -13.751 0.765 1.00 97.75 98 GLN A O 1
ATOM 767 N N . LYS A 1 99 ? -10.091 -12.494 1.260 1.00 96.75 99 LYS A N 1
ATOM 768 C CA . LYS A 1 99 ? -10.121 -12.729 2.708 1.00 96.75 99 LYS A CA 1
ATOM 769 C C . LYS A 1 99 ? -11.261 -11.972 3.414 1.00 96.75 99 LYS A C 1
ATOM 771 O O . LYS A 1 99 ? -11.730 -12.468 4.439 1.00 96.75 99 LYS A O 1
ATOM 776 N N . TYR A 1 100 ? -11.685 -10.808 2.908 1.00 93.38 100 TYR A N 1
ATOM 777 C CA . TYR A 1 100 ? -12.653 -9.897 3.555 1.00 93.38 100 TYR A CA 1
ATOM 778 C C . TYR A 1 100 ? -13.901 -9.640 2.697 1.00 93.38 100 TYR A C 1
ATOM 780 O O . TYR A 1 100 ? -15.017 -9.555 3.264 1.00 93.38 100 TYR A O 1
#

Sequence (100 aa):
MARKHLRAAASFHPSFVVEDDIKDIKAPVYIGLAEEDDMVPETLAQDLGTWTKQENVEAVMGSYPGVGHGFAARPATQDPVIREQYDRAFDAALTFFQKY

Organism: NCBI:txid195108

Secondary structure (DSSP, 8-state):
-GGGT-S-EEEES--S--HHHHTT--S-EEEEEETT-TTS-TTHHHHHHHHHHHTT--EEEEEETT--TTTTT------HHHHHHHHHHHHHHHHHHHH-

Foldseek 3Di:
DVLPPDQEEEDAQDAPDDLVVLASRPHEYEYEHEPAAPRHDPCVVVRCVVSCVVNVHHYDYHYQYPDYHPLQPDCPDPDPSSVVSNVVSVVVVVVVVVVD

Mean predicted aligned error: 3.58 Å

Nearest PDB structures (foldseek):
  4zi5-assembly1_B  TM=7.881E-01  e=2.475E-05  metagenome
  8vb3-assembly1_B-2  TM=7.630E-01  e=2.647E-05  Solimonas fluminis
  7jiz-assembly1_B  TM=7.714E-01  e=3.458E-05  Solimonas sp. K1W22B-7
  5aoa-assembly1_A  TM=6.576E-01  e=7.789E-03  Thermogutta terrifontis
  7bft-assembly1_A  TM=6.581E-01  e=9.519E-03  Thermogutta terrifontis

Radius of gyration: 13.81 Å; Cα contacts (8 Å, |Δi|>4): 139; chains: 1; bounding box: 35×25×38 Å

Solvent-accessible surface area (backbone atoms only — not comparable to full-atom values): 6006 Å² total; per-residue (Å²): 127,67,87,83,72,58,63,57,49,75,47,61,51,78,64,92,81,51,71,74,74,53,56,87,54,83,40,42,35,38,41,35,40,36,66,54,30,83,83,47,66,91,56,48,69,60,49,51,60,47,43,32,58,75,60,69,36,55,70,47,79,45,79,35,74,83,26,35,71,58,48,76,75,68,73,90,64,86,55,65,61,46,46,52,47,29,52,52,51,51,52,49,49,52,55,54,60,71,75,90

pLDDT: mean 93.1, std 9.95, range [46.03, 98.56]

InterPro domains:
  IPR002925 Dienelactone hydrolase [PF01738] (5-100)
  IPR029058 Alpha/Beta hydrolase fold [G3DSA:3.40.50.1820] (1-99)
  IPR029058 Alpha/Beta hydrolase fold [SSF53474] (4-100)